Protein AF-A0A7Y2WZK8-F1 (afdb_monomer)

pLDDT: mean 80.45, std 15.46, range [41.75, 96.06]

Sequence (131 aa):
MKQRLIAEIGQLGGLDKAVDRIVSSLRDWGIFVDTGERYTYSPPSPRIVTDNAALQLWLLQVVLTAHPAEEISFADLIRLPELFPFHFTVTIDNLRQSPTFEVQRQGVSWDMVRLTDEHQKPQSINQLSMM

Nearest PDB structures (foldseek):
  6o8m-assembly1_A  TM=5.137E-01  e=7.683E-01  Rhodobacter capsulat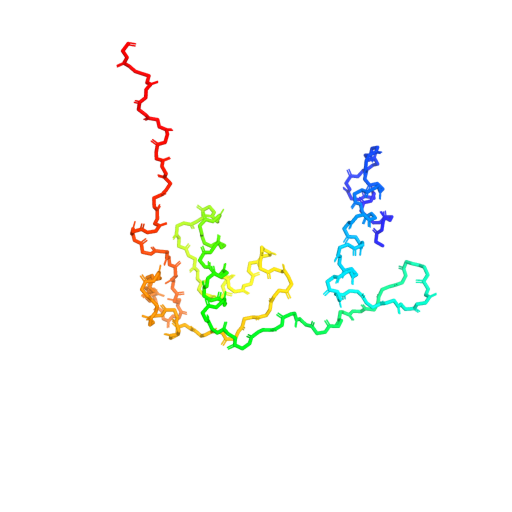us
  8c7o-assembly1_A  TM=5.379E-01  e=1.596E+00  Staphylococcus aureus subsp. aureus USA300
  1r1t-assembly1_B  TM=5.703E-01  e=2.715E+00  Synechococcus elongatus PCC 7942 = FACHB-805
  2obp-assembly2_B  TM=6.104E-01  e=4.323E+00  Cupriavidus pinatubonensis JMP134
  4v5o-assembly2_B8  TM=3.948E-01  e=4.620E+00  Tetrahymena thermophila

Structure (mmCIF, N/CA/C/O backbone):
data_AF-A0A7Y2WZK8-F1
#
_entry.id   AF-A0A7Y2WZK8-F1
#
loop_
_atom_site.group_PDB
_atom_site.id
_atom_site.type_symbol
_atom_site.label_atom_id
_atom_site.label_alt_id
_atom_site.label_comp_id
_atom_site.label_asym_id
_atom_site.label_entity_id
_atom_site.label_seq_id
_atom_site.pdbx_PDB_ins_code
_atom_site.Cartn_x
_atom_site.Cartn_y
_atom_site.Cartn_z
_atom_site.occupancy
_atom_site.B_iso_or_equiv
_atom_site.auth_seq_id
_atom_site.auth_comp_id
_atom_site.auth_asym_id
_atom_site.auth_atom_id
_atom_site.pdbx_PDB_model_num
ATOM 1 N N . MET A 1 1 ? 8.193 3.769 -24.903 1.00 65.75 1 MET A N 1
ATOM 2 C CA . MET A 1 1 ? 8.555 4.094 -23.501 1.00 65.75 1 MET A CA 1
ATOM 3 C C . MET A 1 1 ? 9.810 4.963 -23.427 1.00 65.75 1 MET A C 1
ATOM 5 O O . MET A 1 1 ? 9.686 6.149 -23.167 1.00 65.75 1 MET A O 1
ATOM 9 N N . LYS A 1 2 ? 10.996 4.426 -23.752 1.00 70.19 2 LYS A N 1
ATOM 10 C CA . LYS A 1 2 ? 12.293 5.126 -23.644 1.00 70.19 2 LYS A CA 1
ATOM 11 C C . LYS A 1 2 ? 12.350 6.490 -24.354 1.00 70.19 2 LYS A C 1
ATOM 13 O O . LYS A 1 2 ? 12.720 7.480 -23.743 1.00 70.19 2 LYS A O 1
ATOM 18 N N . GLN A 1 3 ? 11.898 6.561 -25.608 1.00 73.50 3 GLN A N 1
ATOM 19 C CA . GLN A 1 3 ? 11.859 7.820 -26.370 1.00 73.50 3 GLN A CA 1
ATOM 20 C C . GLN A 1 3 ? 10.908 8.873 -25.773 1.00 73.50 3 GLN A C 1
ATOM 22 O O . GLN A 1 3 ? 11.206 10.058 -25.857 1.00 73.50 3 GLN A O 1
ATOM 27 N N . ARG A 1 4 ? 9.799 8.461 -25.137 1.00 74.75 4 ARG A N 1
ATOM 28 C CA . ARG A 1 4 ? 8.888 9.393 -24.446 1.00 74.75 4 ARG A CA 1
ATOM 29 C C . ARG A 1 4 ? 9.515 9.944 -23.164 1.00 74.75 4 ARG A C 1
ATOM 31 O O . ARG A 1 4 ? 9.469 11.144 -22.955 1.00 74.75 4 ARG A O 1
ATOM 38 N N . LEU A 1 5 ? 10.173 9.094 -22.373 1.00 73.69 5 LEU A N 1
ATOM 39 C CA . LEU A 1 5 ? 10.892 9.517 -21.162 1.00 73.69 5 LEU A CA 1
ATOM 40 C C . LEU A 1 5 ? 12.025 10.505 -21.469 1.00 73.69 5 LEU A C 1
ATOM 42 O O . LEU A 1 5 ? 12.182 11.493 -20.762 1.00 73.69 5 LEU A O 1
ATOM 46 N N . ILE A 1 6 ? 12.781 10.272 -22.548 1.00 76.69 6 ILE A N 1
ATOM 47 C CA . ILE A 1 6 ? 13.812 11.214 -23.015 1.00 76.69 6 ILE A CA 1
ATOM 48 C C . ILE A 1 6 ? 13.181 12.542 -23.455 1.00 76.69 6 ILE A C 1
ATOM 50 O O . ILE A 1 6 ? 13.745 13.598 -23.182 1.00 76.69 6 ILE A O 1
ATOM 54 N N . ALA A 1 7 ? 12.021 12.503 -24.118 1.00 77.44 7 ALA A N 1
ATOM 55 C CA . ALA A 1 7 ? 11.321 13.710 -24.551 1.00 77.44 7 ALA A CA 1
ATOM 56 C C . ALA A 1 7 ? 10.756 14.535 -23.377 1.00 77.44 7 ALA A C 1
ATOM 58 O O . ALA A 1 7 ? 10.743 15.757 -23.465 1.00 77.44 7 ALA A O 1
ATOM 59 N N . GLU A 1 8 ? 10.319 13.891 -22.290 1.00 79.94 8 GLU A N 1
ATOM 60 C CA . GLU A 1 8 ? 9.752 14.573 -21.115 1.00 79.94 8 GLU A CA 1
ATOM 61 C C . GLU A 1 8 ? 10.811 15.077 -20.123 1.00 79.94 8 GLU A C 1
ATOM 63 O O . GLU A 1 8 ? 10.677 16.174 -19.589 1.00 79.94 8 GLU A O 1
ATOM 68 N N . ILE A 1 9 ? 11.861 14.291 -19.865 1.00 76.38 9 ILE A N 1
ATOM 69 C CA . ILE A 1 9 ? 12.832 14.550 -18.782 1.00 76.38 9 ILE A CA 1
ATOM 70 C C . ILE A 1 9 ? 14.161 15.103 -19.336 1.00 76.38 9 ILE A C 1
ATOM 72 O O . ILE A 1 9 ? 15.005 15.610 -18.596 1.00 76.38 9 ILE A O 1
ATOM 76 N N . GLY A 1 10 ? 14.354 15.042 -20.655 1.00 75.62 10 GLY A N 1
ATOM 77 C CA . GLY A 1 10 ? 15.603 15.396 -21.316 1.00 75.62 10 GLY A CA 1
ATOM 78 C C . GLY A 1 10 ? 16.629 14.261 -21.298 1.00 75.62 10 GLY A C 1
ATOM 79 O O . GLY A 1 10 ? 16.502 13.245 -20.608 1.00 75.62 10 GLY A O 1
ATOM 80 N N . GLN A 1 11 ? 17.678 14.419 -22.102 1.00 74.75 11 GLN A N 1
ATOM 81 C CA . GLN A 1 11 ? 18.693 13.387 -22.292 1.00 74.75 11 GLN A CA 1
ATOM 82 C C . GLN A 1 11 ? 19.758 13.463 -21.189 1.00 74.75 11 GLN A C 1
ATOM 84 O O . GLN A 1 11 ? 20.810 14.079 -21.342 1.00 74.75 11 GLN A O 1
ATOM 89 N N . LEU A 1 12 ? 19.470 12.840 -20.046 1.00 76.50 12 LEU A N 1
ATOM 90 C CA . LEU A 1 12 ? 20.422 12.697 -18.943 1.00 76.50 12 LEU A CA 1
ATOM 91 C C . LEU A 1 12 ? 21.349 11.502 -19.212 1.00 76.50 12 LEU A C 1
ATOM 93 O O . LEU A 1 12 ? 20.876 10.416 -19.548 1.00 76.50 12 LEU A O 1
ATOM 97 N N . GLY A 1 13 ? 22.663 11.660 -19.011 1.00 77.44 13 GLY A N 1
ATOM 98 C CA . GLY A 1 13 ? 23.675 10.641 -19.354 1.00 77.44 13 GLY A CA 1
ATOM 99 C C . GLY A 1 13 ? 23.509 9.267 -18.677 1.00 77.44 13 GLY A C 1
ATOM 100 O O . GLY A 1 13 ? 24.136 8.297 -19.096 1.00 77.44 13 GLY A O 1
ATOM 101 N N . GLY A 1 14 ? 22.652 9.161 -17.654 1.00 82.56 14 GLY A N 1
ATOM 102 C CA . GLY A 1 14 ? 22.300 7.907 -16.976 1.00 82.56 14 GLY A CA 1
ATOM 103 C C . GLY A 1 14 ? 20.886 7.379 -17.254 1.00 82.56 14 GLY A C 1
ATOM 104 O O . GLY A 1 14 ? 20.566 6.281 -16.794 1.00 82.56 14 GLY A O 1
ATOM 105 N N . LEU A 1 15 ? 20.047 8.121 -17.988 1.00 82.00 15 LEU A N 1
ATOM 106 C CA . LEU A 1 15 ? 18.625 7.800 -18.163 1.00 82.00 15 LEU A CA 1
ATOM 107 C C . LEU A 1 15 ? 18.433 6.440 -18.832 1.00 82.00 15 LEU A C 1
ATOM 109 O O . LEU A 1 15 ? 17.625 5.639 -18.377 1.00 82.00 15 LEU A O 1
ATOM 113 N N . ASP A 1 16 ? 19.237 6.139 -19.848 1.00 80.31 16 ASP A N 1
ATOM 114 C CA . ASP A 1 16 ? 19.147 4.878 -20.582 1.00 80.31 16 ASP A CA 1
ATOM 115 C C . ASP A 1 16 ? 19.309 3.659 -19.669 1.00 80.31 16 ASP A C 1
ATOM 117 O O . ASP A 1 16 ? 18.481 2.751 -19.695 1.00 80.31 16 ASP A O 1
ATOM 121 N N . LYS A 1 17 ? 20.332 3.671 -18.806 1.00 84.81 17 LYS A N 1
ATOM 122 C CA . LYS A 1 17 ? 20.583 2.576 -17.861 1.00 84.81 17 LYS A CA 1
ATOM 123 C C . LYS A 1 17 ? 19.517 2.503 -16.770 1.00 84.81 17 LYS A C 1
ATOM 125 O O . LYS A 1 17 ? 19.187 1.408 -16.323 1.00 84.81 17 LYS A O 1
ATOM 130 N N . ALA A 1 18 ? 19.002 3.647 -16.320 1.00 85.56 18 ALA A N 1
ATOM 131 C CA . ALA A 1 18 ? 17.935 3.690 -15.325 1.00 85.56 18 ALA A CA 1
ATOM 132 C C . ALA A 1 18 ? 16.636 3.088 -15.880 1.00 85.56 18 ALA A C 1
ATOM 134 O O . ALA A 1 18 ? 16.025 2.246 -15.226 1.00 85.56 18 ALA A O 1
ATOM 135 N N . VAL A 1 19 ? 16.265 3.448 -17.112 1.00 84.19 19 VAL A N 1
ATOM 136 C CA . VAL A 1 19 ? 15.091 2.894 -17.799 1.00 84.19 19 VAL A CA 1
ATOM 137 C C . VAL A 1 19 ? 15.233 1.389 -17.992 1.00 84.19 19 VAL A C 1
ATOM 139 O O . VAL A 1 19 ? 14.299 0.655 -17.679 1.00 84.19 19 VAL A O 1
ATOM 142 N N . ASP A 1 20 ? 16.398 0.915 -18.439 1.00 84.12 20 ASP A N 1
ATOM 143 C CA . ASP A 1 20 ? 16.632 -0.520 -18.631 1.00 84.12 20 ASP A CA 1
ATOM 144 C C . ASP A 1 20 ? 16.525 -1.297 -17.305 1.00 84.12 20 ASP A C 1
ATOM 146 O O . ASP A 1 20 ? 15.921 -2.369 -17.267 1.00 84.12 20 ASP A O 1
ATOM 150 N N . ARG A 1 21 ? 17.034 -0.738 -16.194 1.00 86.12 21 ARG A N 1
ATOM 151 C CA . ARG A 1 21 ? 16.886 -1.334 -14.853 1.00 86.12 21 ARG A CA 1
ATOM 152 C C . ARG A 1 21 ? 15.429 -1.404 -14.409 1.00 86.12 21 ARG A C 1
ATOM 154 O O . ARG A 1 21 ? 15.001 -2.461 -13.965 1.00 86.12 21 ARG A O 1
ATOM 161 N N . ILE A 1 22 ? 14.669 -0.318 -14.569 1.00 84.75 22 ILE A N 1
ATOM 162 C CA . ILE A 1 22 ? 13.242 -0.279 -14.211 1.00 84.75 22 ILE A CA 1
ATOM 163 C C . ILE A 1 22 ? 12.467 -1.325 -15.014 1.00 84.75 22 ILE A C 1
ATOM 165 O O . ILE A 1 22 ? 11.719 -2.110 -14.442 1.00 84.75 22 ILE A O 1
ATOM 169 N N . VAL A 1 23 ? 12.676 -1.384 -16.332 1.00 82.56 23 VAL A N 1
ATOM 170 C CA . VAL A 1 23 ? 12.021 -2.375 -17.199 1.00 82.56 23 VAL A CA 1
ATOM 171 C C . VAL A 1 23 ? 12.378 -3.801 -16.779 1.00 82.56 23 VAL A C 1
ATOM 173 O O . VAL A 1 23 ? 11.493 -4.654 -16.752 1.00 82.56 23 VAL A O 1
ATOM 176 N N . SER A 1 24 ? 13.644 -4.058 -16.432 1.00 83.88 24 SER A N 1
ATOM 177 C CA . SER A 1 24 ? 14.067 -5.368 -15.930 1.00 83.88 24 SER A CA 1
ATOM 178 C C . SER A 1 24 ? 13.348 -5.723 -14.634 1.00 83.88 24 SER A C 1
ATOM 180 O O . SER A 1 24 ? 12.747 -6.785 -14.568 1.00 83.88 24 SER A O 1
ATOM 182 N N . SER A 1 25 ? 13.315 -4.826 -13.644 1.00 84.62 25 SER A N 1
ATOM 183 C CA . SER A 1 25 ? 12.624 -5.082 -12.374 1.00 84.62 25 SER A CA 1
ATOM 184 C C . SER A 1 25 ? 11.125 -5.320 -12.562 1.00 84.62 25 SER A C 1
ATOM 186 O O . SER A 1 25 ? 10.565 -6.225 -11.953 1.00 84.62 25 SER A O 1
ATOM 188 N N . LEU A 1 26 ? 10.471 -4.564 -13.450 1.00 82.12 26 LEU A N 1
ATOM 189 C CA . LEU A 1 26 ? 9.056 -4.770 -13.772 1.00 82.12 26 LEU A CA 1
ATOM 190 C C . LEU A 1 26 ? 8.808 -6.120 -14.468 1.00 82.12 26 LEU A C 1
ATOM 192 O O . LEU A 1 26 ? 7.768 -6.740 -14.246 1.00 82.12 26 LEU A O 1
ATOM 196 N N . ARG A 1 27 ? 9.755 -6.601 -15.282 1.00 79.50 27 ARG A N 1
ATOM 197 C CA . ARG A 1 27 ? 9.704 -7.952 -15.860 1.00 79.50 27 ARG A CA 1
ATOM 198 C C . ARG A 1 27 ? 9.926 -9.023 -14.796 1.00 79.50 27 ARG A C 1
ATOM 200 O O . ARG A 1 27 ? 9.176 -9.991 -14.771 1.00 79.50 27 ARG A O 1
ATOM 207 N N . ASP A 1 28 ? 10.912 -8.840 -13.923 1.00 82.12 28 ASP A N 1
ATOM 208 C CA . ASP A 1 28 ? 11.225 -9.780 -12.842 1.00 82.12 28 ASP A CA 1
ATOM 209 C C . ASP A 1 28 ? 10.032 -9.936 -11.887 1.00 82.12 28 ASP A C 1
ATOM 211 O O . ASP A 1 28 ? 9.750 -11.029 -11.406 1.00 82.12 28 ASP A O 1
ATOM 215 N N . TRP A 1 29 ? 9.277 -8.857 -11.666 1.00 80.25 29 TRP A N 1
ATOM 216 C CA . TRP A 1 29 ? 8.029 -8.865 -10.897 1.00 80.25 29 TRP A CA 1
ATOM 217 C C . TRP A 1 29 ? 6.819 -9.410 -11.675 1.00 80.25 29 TRP A C 1
ATOM 219 O O . TRP A 1 29 ? 5.717 -9.456 -11.135 1.00 80.25 29 TRP A O 1
ATOM 229 N N . GLY A 1 30 ? 6.990 -9.813 -12.938 1.00 77.69 30 GLY A N 1
ATOM 230 C CA . GLY A 1 30 ? 5.925 -10.363 -13.782 1.00 77.69 30 GLY A CA 1
ATOM 231 C C . GLY A 1 30 ? 4.893 -9.340 -14.271 1.00 77.69 30 GLY A C 1
ATOM 232 O O . GLY A 1 30 ? 3.869 -9.726 -14.833 1.00 77.69 30 GLY A O 1
ATOM 23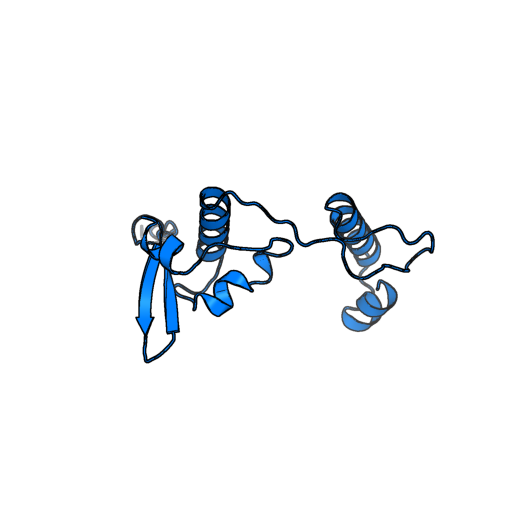3 N N . ILE A 1 31 ? 5.147 -8.039 -14.087 1.00 79.44 31 ILE A N 1
ATOM 234 C CA . ILE A 1 31 ? 4.237 -6.953 -14.489 1.00 79.44 31 ILE A CA 1
ATOM 235 C C . ILE A 1 31 ? 4.224 -6.809 -16.011 1.00 79.44 31 ILE A C 1
ATOM 237 O O . ILE A 1 31 ? 3.175 -6.573 -16.611 1.00 79.44 31 ILE A O 1
ATOM 241 N N . PHE A 1 32 ? 5.385 -6.972 -16.646 1.00 75.25 32 PHE A N 1
ATOM 242 C CA . PHE A 1 32 ? 5.504 -7.013 -18.099 1.00 75.25 32 PHE A CA 1
ATOM 243 C C . PHE A 1 32 ? 5.687 -8.442 -18.592 1.00 75.25 32 PHE A C 1
ATOM 245 O O . PHE A 1 32 ? 6.625 -9.131 -18.195 1.00 75.25 32 PHE A O 1
ATOM 252 N N . VAL A 1 33 ? 4.816 -8.854 -19.514 1.00 68.31 33 VAL A N 1
ATOM 253 C CA . VAL A 1 33 ? 4.966 -10.101 -20.270 1.00 68.31 33 VAL A CA 1
ATOM 254 C C . VAL A 1 33 ? 5.752 -9.799 -21.541 1.00 68.31 33 VAL A C 1
ATOM 256 O O . VAL A 1 33 ? 5.501 -8.788 -22.202 1.00 68.31 33 VAL A O 1
ATOM 259 N N . ASP A 1 34 ? 6.717 -10.657 -21.871 1.00 63.22 34 ASP A N 1
ATOM 260 C CA . ASP A 1 34 ? 7.450 -10.550 -23.128 1.00 63.22 34 ASP A CA 1
ATOM 261 C C . ASP A 1 34 ? 6.495 -10.823 -24.296 1.00 63.22 34 ASP A C 1
ATOM 263 O O . ASP A 1 34 ? 5.909 -11.900 -24.399 1.00 63.22 34 ASP A O 1
ATOM 267 N N . THR A 1 35 ? 6.306 -9.830 -25.160 1.00 62.34 35 THR A N 1
ATOM 268 C CA . THR A 1 35 ? 5.482 -9.960 -26.365 1.00 62.34 35 THR A CA 1
ATOM 269 C C . THR A 1 35 ? 6.286 -10.436 -27.578 1.00 62.34 35 THR A C 1
ATOM 271 O O . THR A 1 35 ? 5.752 -10.450 -28.681 1.00 62.34 35 THR A O 1
ATOM 274 N N . GLY A 1 36 ? 7.568 -10.794 -27.421 1.00 58.47 36 GLY A N 1
ATOM 275 C CA . GLY A 1 36 ? 8.443 -11.248 -28.513 1.00 58.47 36 GLY A CA 1
ATOM 276 C C . GLY A 1 36 ? 8.952 -10.123 -29.426 1.00 58.47 36 GLY A C 1
ATOM 277 O O . GLY A 1 36 ? 9.915 -10.310 -30.167 1.00 58.47 36 GLY A O 1
ATOM 278 N N . GLU A 1 37 ? 8.359 -8.931 -29.338 1.00 59.25 37 GLU A N 1
ATOM 279 C CA . GLU A 1 37 ? 8.795 -7.716 -30.023 1.00 59.25 37 GLU A CA 1
ATOM 280 C C . GLU A 1 37 ? 9.544 -6.766 -29.085 1.00 59.25 37 GLU A C 1
ATOM 282 O O . GLU A 1 37 ? 9.090 -6.413 -27.993 1.00 59.25 37 GLU A O 1
ATOM 287 N N . ARG A 1 38 ? 10.702 -6.286 -29.544 1.00 56.50 38 ARG A N 1
ATOM 288 C CA . ARG A 1 38 ? 11.540 -5.351 -28.790 1.00 56.50 38 ARG A CA 1
ATOM 289 C C . ARG A 1 38 ? 10.799 -4.017 -28.625 1.00 56.50 38 ARG A C 1
ATOM 291 O O . ARG A 1 38 ? 10.473 -3.371 -29.612 1.00 56.50 38 ARG A O 1
ATOM 298 N N . TYR A 1 39 ? 10.614 -3.586 -27.376 1.00 57.38 39 TYR A N 1
ATOM 299 C CA . TYR A 1 39 ? 9.920 -2.348 -26.974 1.00 57.38 39 TYR A CA 1
ATOM 300 C C . TYR A 1 39 ? 8.390 -2.343 -27.102 1.00 57.38 39 TYR A C 1
ATOM 302 O O . TYR A 1 39 ? 7.779 -1.306 -26.819 1.00 57.38 39 TYR A O 1
ATOM 310 N N . THR A 1 40 ? 7.785 -3.480 -27.439 1.00 58.59 40 THR A N 1
ATOM 311 C CA . THR A 1 40 ? 6.345 -3.710 -27.294 1.00 58.59 40 THR A CA 1
ATOM 312 C C . THR A 1 40 ? 6.114 -4.342 -25.921 1.00 58.59 40 THR A C 1
ATOM 314 O O . THR A 1 40 ? 6.860 -5.226 -25.508 1.00 58.59 40 THR A O 1
ATOM 317 N N . TYR A 1 41 ? 5.132 -3.842 -25.172 1.00 62.16 41 TYR A N 1
ATOM 318 C CA . TYR A 1 41 ? 4.739 -4.392 -23.874 1.00 62.16 41 TYR A CA 1
ATOM 319 C C . TYR A 1 41 ? 3.214 -4.486 -23.858 1.00 62.16 41 TYR A C 1
ATOM 321 O O . TYR A 1 41 ? 2.539 -3.494 -24.140 1.00 62.16 41 TYR A O 1
ATOM 329 N N . SER A 1 42 ? 2.671 -5.666 -23.558 1.00 58.62 42 SER A N 1
ATOM 330 C CA . SER A 1 42 ? 1.226 -5.853 -23.379 1.00 58.62 42 SER A CA 1
ATOM 331 C C . SER A 1 42 ? 0.796 -5.316 -22.004 1.00 58.62 42 SER A C 1
ATOM 333 O O . SER A 1 42 ? 1.585 -5.431 -21.058 1.00 58.62 42 SER A O 1
ATOM 335 N N . PRO A 1 43 ? -0.409 -4.722 -21.855 1.00 54.41 43 PRO A N 1
ATOM 336 C CA . PRO A 1 43 ? -0.936 -4.322 -20.549 1.00 54.41 43 PRO A CA 1
ATOM 337 C C . PRO A 1 43 ? -0.910 -5.493 -19.550 1.00 54.41 43 PRO A C 1
ATOM 339 O O . PRO A 1 43 ? -0.990 -6.655 -19.957 1.00 54.41 43 PRO A O 1
ATOM 342 N N . PRO A 1 44 ? -0.742 -5.191 -18.253 1.00 60.91 44 PRO A N 1
ATOM 343 C CA . PRO A 1 44 ? -0.079 -6.092 -17.324 1.00 60.91 44 PRO A CA 1
ATOM 344 C C . PRO A 1 44 ? -0.860 -7.378 -17.036 1.00 60.91 44 PRO A C 1
ATOM 346 O O . PRO A 1 44 ? -2.086 -7.377 -16.900 1.00 60.91 44 PRO A O 1
ATOM 349 N N . SER A 1 45 ? -0.079 -8.453 -16.875 1.00 59.97 45 SER A N 1
ATOM 350 C CA . SER A 1 45 ? -0.413 -9.681 -16.134 1.00 59.97 45 SER A CA 1
ATOM 351 C C . SER A 1 45 ? -0.916 -9.332 -14.715 1.00 59.97 45 SER A C 1
ATOM 353 O O . SER A 1 45 ? -0.725 -8.193 -14.280 1.00 59.97 45 SER A O 1
ATOM 355 N N . PRO A 1 46 ? -1.595 -10.239 -13.980 1.00 63.53 46 PRO A N 1
ATOM 356 C CA . PRO A 1 46 ? -2.439 -9.856 -12.851 1.00 63.53 46 PRO A CA 1
ATOM 357 C C . PRO A 1 46 ? -1.665 -9.081 -11.779 1.00 63.53 46 PRO A C 1
ATOM 359 O O . PRO A 1 46 ? -0.502 -9.372 -11.499 1.00 63.53 46 PRO A O 1
ATOM 362 N N . ARG A 1 47 ? -2.336 -8.088 -11.172 1.00 73.19 47 ARG A N 1
ATOM 363 C CA . ARG A 1 47 ? -1.815 -7.355 -10.007 1.00 73.19 47 ARG A CA 1
ATOM 364 C C . ARG A 1 47 ? -1.326 -8.358 -8.964 1.00 73.19 47 ARG A C 1
ATOM 366 O O . ARG A 1 47 ? -1.966 -9.392 -8.786 1.00 73.19 47 ARG A O 1
ATOM 373 N N . ILE A 1 48 ? -0.234 -8.056 -8.263 1.00 83.62 48 ILE A N 1
ATOM 374 C CA . ILE A 1 48 ? 0.270 -8.960 -7.224 1.00 83.62 48 ILE A CA 1
ATOM 375 C C . ILE A 1 48 ? -0.757 -8.978 -6.087 1.00 83.62 48 ILE A C 1
ATOM 377 O O . ILE A 1 48 ? -0.935 -7.975 -5.396 1.00 83.62 48 ILE A O 1
ATOM 381 N N . VAL A 1 49 ? -1.459 -10.102 -5.933 1.00 84.56 49 VAL A N 1
ATOM 382 C CA . VAL A 1 49 ? -2.473 -10.308 -4.892 1.00 84.56 49 VAL A CA 1
ATOM 383 C C . VAL A 1 49 ? -1.911 -11.230 -3.819 1.00 84.56 49 VAL A C 1
ATOM 385 O O . VAL A 1 49 ? -1.162 -12.163 -4.105 1.00 84.56 49 VAL A O 1
ATOM 388 N N . THR A 1 50 ? -2.299 -10.984 -2.576 1.00 86.69 50 THR A N 1
ATOM 389 C CA . THR A 1 50 ? -2.111 -11.917 -1.467 1.00 86.69 50 THR A CA 1
ATOM 390 C C . THR A 1 50 ? -3.396 -11.979 -0.657 1.00 86.69 50 THR A C 1
ATOM 392 O O . THR A 1 50 ? -4.002 -10.944 -0.405 1.00 86.69 50 THR A O 1
ATOM 395 N N . ASP A 1 51 ? -3.800 -13.163 -0.204 1.00 89.31 51 ASP A N 1
ATOM 396 C CA . ASP A 1 51 ? -4.958 -13.313 0.691 1.00 89.31 51 ASP A CA 1
ATOM 397 C C . ASP A 1 51 ? -4.582 -13.095 2.168 1.00 89.31 51 ASP A C 1
ATOM 399 O O . ASP A 1 51 ? -5.429 -13.129 3.060 1.00 89.31 51 ASP A O 1
ATOM 403 N N . ASN A 1 52 ? -3.298 -12.854 2.456 1.00 95.00 52 ASN A N 1
ATOM 404 C CA . ASN A 1 52 ? -2.827 -12.604 3.810 1.00 95.00 52 ASN A CA 1
ATOM 405 C C . ASN A 1 52 ? -3.136 -11.160 4.238 1.00 95.00 52 ASN A C 1
ATOM 407 O O . ASN A 1 52 ? -2.373 -10.231 3.958 1.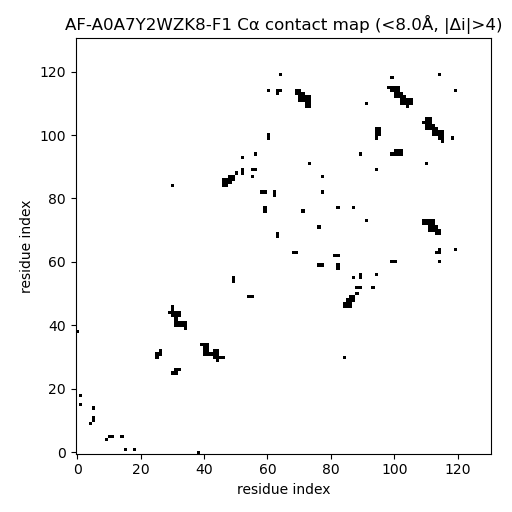00 95.00 52 ASN A O 1
ATOM 411 N N . ALA A 1 53 ? -4.237 -10.990 4.971 1.00 94.31 53 ALA A N 1
ATOM 412 C CA . ALA A 1 53 ? -4.665 -9.696 5.499 1.00 94.31 53 ALA A CA 1
ATOM 413 C C . ALA A 1 53 ? -3.614 -9.034 6.408 1.00 94.31 53 ALA A C 1
ATOM 415 O O . ALA A 1 53 ? -3.447 -7.820 6.350 1.00 94.31 53 ALA A O 1
ATOM 416 N N . ALA A 1 54 ? -2.865 -9.803 7.207 1.00 94.56 54 ALA A N 1
ATOM 417 C CA . ALA A 1 54 ? -1.833 -9.245 8.081 1.00 94.56 54 ALA A CA 1
ATOM 418 C C . ALA A 1 54 ? -0.678 -8.628 7.276 1.00 94.56 54 ALA A C 1
ATOM 420 O O . ALA A 1 54 ? -0.200 -7.549 7.616 1.00 94.56 54 ALA A O 1
ATOM 421 N N . LEU A 1 55 ? -0.274 -9.267 6.172 1.00 94.94 55 LEU A N 1
ATOM 422 C CA . LEU A 1 55 ? 0.748 -8.727 5.272 1.00 94.94 55 LEU A CA 1
ATOM 423 C C . LEU A 1 55 ? 0.264 -7.457 4.561 1.00 94.94 55 LEU A C 1
ATOM 425 O O . LEU A 1 55 ? 1.018 -6.496 4.433 1.00 94.94 55 LEU A O 1
ATOM 429 N N . GLN A 1 56 ? -0.996 -7.441 4.125 1.00 95.56 56 GLN A N 1
ATOM 430 C CA . GLN A 1 56 ? -1.598 -6.251 3.529 1.00 95.56 56 GLN A CA 1
ATOM 431 C C . GLN A 1 56 ? -1.645 -5.085 4.524 1.00 95.56 56 GLN A C 1
ATOM 433 O O . GLN A 1 56 ? -1.199 -3.988 4.202 1.00 95.56 56 GLN A O 1
ATOM 438 N N . LEU A 1 57 ? -2.123 -5.322 5.749 1.00 96.00 57 LEU A N 1
ATOM 439 C CA . LEU A 1 57 ? -2.145 -4.312 6.809 1.00 96.00 57 LEU A CA 1
ATOM 440 C C . LEU A 1 57 ? -0.734 -3.812 7.138 1.00 96.00 57 LEU A C 1
ATOM 442 O O . LEU A 1 57 ? -0.530 -2.611 7.266 1.00 96.00 57 LEU A O 1
ATOM 446 N N . TRP A 1 58 ? 0.253 -4.704 7.201 1.00 95.50 58 TRP A N 1
ATOM 447 C CA . TRP A 1 58 ? 1.646 -4.313 7.404 1.00 95.50 58 TRP A CA 1
ATOM 448 C C . TRP A 1 58 ? 2.175 -3.411 6.275 1.00 95.50 58 TRP A C 1
ATOM 450 O O . TRP A 1 58 ? 2.804 -2.393 6.552 1.00 95.50 58 TRP A O 1
ATOM 460 N N . LEU A 1 59 ? 1.872 -3.712 5.007 1.00 94.88 59 LEU A N 1
ATOM 461 C CA . LEU A 1 59 ? 2.250 -2.841 3.885 1.00 94.88 59 LEU A CA 1
ATOM 462 C C . LEU A 1 59 ? 1.591 -1.458 3.979 1.00 94.88 59 LEU A C 1
ATOM 464 O O . LEU A 1 59 ? 2.259 -0.450 3.754 1.00 94.88 59 LEU A O 1
ATOM 468 N N . LEU A 1 60 ? 0.306 -1.396 4.347 1.00 95.19 60 LEU A N 1
ATOM 469 C CA . LEU A 1 60 ? -0.386 -0.120 4.559 1.00 95.19 60 LEU A CA 1
ATOM 470 C C . LEU A 1 60 ? 0.240 0.681 5.707 1.00 95.19 60 LEU A C 1
ATOM 472 O O . LEU A 1 60 ? 0.374 1.897 5.593 1.00 95.19 60 LEU A O 1
ATOM 476 N N . GLN A 1 61 ? 0.669 0.012 6.781 1.00 94.56 61 GLN A N 1
ATOM 477 C CA . GLN A 1 61 ? 1.393 0.655 7.876 1.00 94.56 61 GLN A CA 1
ATOM 478 C C . GLN A 1 61 ? 2.700 1.273 7.375 1.00 94.56 61 GLN A C 1
ATOM 480 O O . GLN A 1 61 ? 2.948 2.447 7.632 1.00 94.56 61 GLN A O 1
ATOM 485 N N . VAL A 1 62 ? 3.510 0.505 6.640 1.00 93.69 62 VAL A N 1
ATOM 486 C CA . VAL A 1 62 ? 4.796 0.975 6.100 1.00 93.69 62 VAL A CA 1
ATOM 487 C C . VAL A 1 62 ? 4.604 2.210 5.224 1.00 93.69 62 VAL A C 1
ATOM 489 O O . VAL A 1 62 ? 5.353 3.178 5.359 1.00 93.69 62 VAL A O 1
ATOM 492 N N . VAL A 1 63 ? 3.588 2.203 4.358 1.00 93.25 63 VAL A N 1
ATOM 493 C CA . VAL A 1 63 ? 3.301 3.355 3.501 1.00 93.25 63 VAL A CA 1
ATOM 494 C C . VAL A 1 63 ? 2.855 4.563 4.314 1.00 93.25 63 VAL A C 1
ATOM 496 O O . VAL A 1 63 ? 3.400 5.637 4.094 1.00 93.25 63 VAL A O 1
ATOM 499 N N . LEU A 1 64 ? 1.957 4.412 5.292 1.00 92.19 64 LEU A N 1
ATOM 500 C CA . LEU A 1 64 ? 1.571 5.531 6.163 1.00 92.19 64 LEU A CA 1
ATOM 501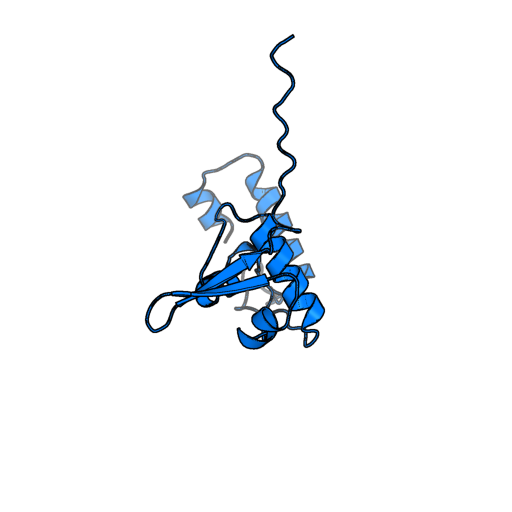 C C . LEU A 1 64 ? 2.747 6.092 6.965 1.00 92.19 64 LEU A C 1
ATOM 503 O O . LEU A 1 64 ? 2.830 7.299 7.141 1.00 92.19 64 LEU A O 1
ATOM 507 N N . THR A 1 65 ? 3.675 5.246 7.419 1.00 91.62 65 THR A N 1
ATOM 508 C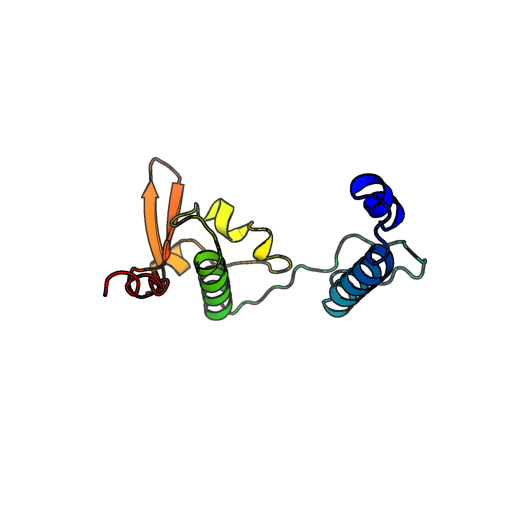 CA . THR A 1 65 ? 4.886 5.699 8.119 1.00 91.62 65 THR A CA 1
ATOM 509 C C . THR A 1 65 ? 5.800 6.533 7.215 1.00 91.62 65 THR A C 1
ATOM 511 O O . THR A 1 65 ? 6.457 7.453 7.694 1.00 91.62 65 THR A O 1
ATOM 514 N N . ALA A 1 66 ? 5.875 6.211 5.921 1.00 89.88 66 ALA A N 1
ATOM 515 C CA . ALA A 1 66 ? 6.700 6.940 4.956 1.00 89.88 66 ALA A CA 1
ATOM 516 C C . ALA A 1 66 ? 5.985 8.154 4.334 1.00 89.88 66 ALA A C 1
ATOM 518 O O . ALA A 1 66 ? 6.638 9.024 3.754 1.00 89.88 66 ALA A O 1
ATOM 519 N N . HIS A 1 67 ? 4.656 8.202 4.420 1.00 88.25 67 HIS A N 1
ATOM 520 C CA . HIS A 1 67 ? 3.840 9.235 3.804 1.00 88.25 67 HIS A CA 1
ATOM 521 C C . HIS A 1 67 ? 3.886 10.535 4.633 1.00 88.25 67 HIS A C 1
ATOM 523 O O . HIS A 1 67 ? 3.828 10.490 5.859 1.00 88.25 67 HIS A O 1
ATOM 529 N N . PRO A 1 68 ? 3.972 11.720 3.998 1.00 86.06 68 PRO A N 1
ATOM 530 C CA . PRO A 1 68 ? 4.108 12.989 4.721 1.00 86.06 68 PRO A CA 1
ATOM 531 C C . PRO A 1 68 ? 2.833 13.440 5.452 1.00 86.06 68 PRO A C 1
ATOM 533 O O . PRO A 1 68 ? 2.907 14.308 6.317 1.00 86.06 68 PRO A O 1
ATOM 536 N N . ALA A 1 69 ? 1.665 12.911 5.080 1.00 85.75 69 ALA A N 1
ATOM 537 C CA . ALA A 1 69 ? 0.404 13.225 5.751 1.00 85.75 69 ALA A CA 1
ATOM 538 C C . ALA A 1 69 ? 0.188 12.327 6.976 1.00 85.75 69 ALA A C 1
ATOM 540 O O . ALA A 1 69 ? 0.296 11.109 6.865 1.00 85.75 69 ALA A O 1
ATOM 541 N N . GLU A 1 70 ? -0.195 12.933 8.102 1.00 84.88 70 GLU A N 1
ATOM 542 C CA . GLU A 1 70 ? -0.517 12.227 9.353 1.00 84.88 70 GLU A CA 1
ATOM 543 C C . GLU A 1 70 ? -1.787 11.368 9.242 1.00 84.88 70 GLU A C 1
ATOM 545 O O . GLU A 1 70 ? -1.925 10.360 9.931 1.00 84.88 70 GLU A O 1
ATOM 550 N N . GLU A 1 71 ? -2.715 11.762 8.370 1.00 91.25 71 GLU A N 1
ATOM 551 C CA . GLU A 1 71 ? -4.002 11.106 8.160 1.00 91.25 71 GLU A CA 1
ATOM 552 C C . GLU A 1 71 ? -4.373 11.156 6.668 1.00 91.25 71 GLU A C 1
ATOM 554 O O . GLU A 1 71 ? -4.127 12.151 5.981 1.00 91.25 71 GLU A O 1
ATOM 559 N N . ILE A 1 72 ? -4.971 10.082 6.152 1.00 94.31 72 ILE A N 1
ATOM 560 C CA . ILE A 1 72 ? -5.418 9.970 4.757 1.00 94.31 72 ILE A CA 1
ATOM 561 C C . ILE A 1 72 ? -6.717 9.167 4.682 1.00 94.31 72 ILE A C 1
ATOM 563 O O . ILE A 1 72 ? -6.975 8.297 5.513 1.00 94.31 72 ILE A O 1
ATOM 567 N N . SER A 1 73 ? -7.555 9.433 3.679 1.00 95.06 73 SER A N 1
ATOM 568 C CA . SER A 1 73 ? -8.751 8.620 3.469 1.00 95.06 73 SER A CA 1
ATOM 569 C C . SER A 1 73 ? -8.375 7.181 3.102 1.00 95.06 73 SER A C 1
ATOM 571 O O . SER A 1 73 ? -7.427 6.945 2.353 1.00 95.06 73 SER A O 1
ATOM 573 N N . PHE A 1 74 ? -9.145 6.197 3.570 1.00 94.88 74 PHE A N 1
ATOM 574 C CA . PHE A 1 74 ? -8.926 4.797 3.196 1.00 94.88 74 PHE A CA 1
ATOM 575 C C . PHE A 1 74 ? -8.965 4.582 1.673 1.00 94.88 74 PHE A C 1
ATOM 577 O O . PHE A 1 74 ? -8.189 3.795 1.132 1.00 94.88 74 PHE A O 1
ATOM 584 N N . ALA A 1 75 ? -9.849 5.305 0.976 1.00 92.62 75 ALA A N 1
ATOM 585 C CA . ALA A 1 75 ? -10.004 5.214 -0.472 1.00 92.62 75 ALA A CA 1
ATOM 586 C C . ALA A 1 75 ? -8.753 5.683 -1.233 1.00 92.62 75 ALA A C 1
ATOM 588 O O . ALA A 1 75 ? -8.437 5.113 -2.281 1.00 92.62 75 ALA A O 1
ATOM 589 N N . ASP A 1 76 ? -8.053 6.689 -0.708 1.00 93.06 76 ASP A N 1
ATOM 590 C CA . ASP A 1 76 ? -6.811 7.201 -1.288 1.00 93.06 76 ASP A CA 1
ATOM 591 C C . ASP A 1 76 ? -5.608 6.363 -0.849 1.00 93.06 76 ASP A C 1
ATOM 593 O O . ASP A 1 76 ? -4.765 6.035 -1.682 1.00 93.06 76 ASP A O 1
ATOM 597 N N . LEU A 1 77 ? -5.577 5.928 0.417 1.00 94.06 77 LEU A N 1
ATOM 598 C CA . LEU A 1 77 ? -4.523 5.086 0.985 1.00 94.06 77 LEU A CA 1
ATOM 599 C C . LEU A 1 77 ? -4.249 3.856 0.117 1.00 94.06 77 LEU A C 1
ATOM 601 O O . LEU A 1 77 ? -3.119 3.649 -0.306 1.00 94.06 77 LEU A O 1
ATOM 605 N N . ILE A 1 78 ? -5.277 3.073 -0.220 1.00 93.19 78 ILE A N 1
ATOM 606 C CA . ILE A 1 78 ? -5.123 1.845 -1.026 1.00 93.19 78 ILE A CA 1
ATOM 607 C C . ILE A 1 78 ? -4.776 2.106 -2.505 1.00 93.19 78 ILE A C 1
ATOM 609 O O . ILE A 1 78 ? -4.588 1.160 -3.274 1.00 93.19 78 ILE A O 1
ATOM 613 N N . ARG A 1 79 ? -4.749 3.375 -2.931 1.00 91.31 79 ARG A N 1
ATOM 614 C CA . ARG A 1 79 ? -4.437 3.816 -4.301 1.00 91.31 79 ARG A CA 1
ATOM 615 C C . ARG A 1 79 ? -3.114 4.570 -4.396 1.00 91.31 79 ARG A C 1
ATOM 617 O O . ARG A 1 79 ? -2.765 5.009 -5.492 1.00 91.31 79 ARG A O 1
ATOM 624 N N . LEU A 1 80 ? -2.396 4.708 -3.284 1.00 92.44 80 LEU A N 1
ATOM 625 C CA . LEU A 1 80 ? -1.107 5.376 -3.248 1.00 92.44 80 LEU A CA 1
ATOM 626 C C . LEU A 1 80 ? -0.118 4.727 -4.234 1.00 92.44 80 LEU A C 1
ATOM 628 O O . LEU A 1 80 ? -0.046 3.495 -4.311 1.00 92.44 80 LEU A O 1
ATOM 632 N N . PRO A 1 81 ? 0.637 5.522 -5.012 1.00 89.38 81 PRO A N 1
ATOM 633 C CA . PRO A 1 81 ? 1.588 4.994 -5.988 1.00 89.38 81 PRO A CA 1
ATOM 634 C C . PRO A 1 81 ? 2.695 4.147 -5.344 1.00 89.38 81 PRO A C 1
ATOM 636 O O . PRO A 1 81 ? 3.209 3.236 -5.986 1.00 89.38 81 PRO A O 1
ATOM 639 N N . GLU A 1 82 ? 3.016 4.387 -4.072 1.00 90.88 82 GLU A N 1
ATOM 640 C CA . GLU A 1 82 ? 3.955 3.610 -3.256 1.00 90.88 82 GLU A CA 1
ATOM 641 C C . GLU A 1 82 ? 3.523 2.147 -3.085 1.00 90.88 82 GLU A C 1
ATOM 643 O O . GLU A 1 82 ? 4.359 1.277 -2.849 1.00 90.88 82 GLU A O 1
ATOM 648 N N . LEU A 1 83 ? 2.225 1.862 -3.225 1.00 90.44 83 LEU A N 1
ATOM 649 C CA . LEU A 1 83 ? 1.664 0.515 -3.136 1.00 90.44 83 LEU A CA 1
ATOM 650 C C . LEU A 1 83 ? 1.700 -0.243 -4.461 1.00 90.44 83 LEU A C 1
ATOM 652 O O . LEU A 1 83 ? 1.325 -1.415 -4.511 1.00 90.44 83 LEU A O 1
ATOM 656 N N . PHE A 1 84 ? 2.135 0.388 -5.549 1.00 86.75 84 PHE A N 1
ATOM 657 C CA . PHE A 1 84 ? 2.347 -0.326 -6.797 1.00 86.75 84 PHE A CA 1
ATOM 658 C C . PHE A 1 84 ? 3.397 -1.438 -6.599 1.00 86.75 84 PHE A C 1
ATOM 660 O O . PHE A 1 84 ? 4.448 -1.176 -6.015 1.00 86.75 84 PHE A O 1
ATOM 667 N N . PRO A 1 85 ? 3.185 -2.668 -7.108 1.00 86.00 85 PRO A N 1
ATOM 668 C CA . PRO A 1 85 ? 2.109 -3.151 -7.991 1.00 86.00 85 PRO A CA 1
ATOM 669 C C . PRO A 1 85 ? 1.009 -3.956 -7.264 1.00 86.00 85 PRO A C 1
ATOM 671 O O . PRO A 1 85 ? 0.320 -4.775 -7.884 1.00 86.00 85 PRO A O 1
ATOM 674 N N . PHE A 1 86 ? 0.894 -3.813 -5.947 1.00 89.25 86 PHE A N 1
ATOM 675 C CA . PHE A 1 86 ? 0.101 -4.699 -5.104 1.00 89.25 86 PHE A CA 1
ATOM 676 C C . PHE A 1 86 ? -1.399 -4.385 -5.177 1.00 89.25 86 PHE A C 1
ATOM 678 O O . PHE A 1 86 ? -1.824 -3.238 -5.334 1.00 89.25 86 PHE A O 1
ATOM 685 N N . HIS A 1 87 ? -2.224 -5.426 -5.063 1.00 89.12 87 HIS A N 1
ATOM 686 C CA . HIS A 1 87 ? -3.670 -5.301 -4.923 1.00 89.12 87 HIS A CA 1
ATOM 687 C C . HIS A 1 87 ? -4.104 -5.656 -3.506 1.00 89.12 87 HIS A C 1
ATOM 689 O O . HIS A 1 87 ? -3.745 -6.708 -2.980 1.00 89.12 87 HIS A O 1
ATOM 695 N N . PHE A 1 88 ? -4.915 -4.776 -2.927 1.00 92.06 88 PHE A N 1
ATOM 696 C CA . PHE A 1 88 ? -5.419 -4.897 -1.570 1.00 92.06 88 PHE A CA 1
ATOM 697 C C . PHE A 1 88 ? -6.874 -5.349 -1.593 1.00 92.06 88 PHE A C 1
ATOM 699 O O . PHE A 1 88 ? -7.695 -4.792 -2.322 1.00 92.06 88 PHE A O 1
ATOM 706 N N . THR A 1 89 ? -7.174 -6.352 -0.776 1.00 93.62 89 THR A N 1
ATOM 707 C CA . THR A 1 89 ? -8.520 -6.881 -0.525 1.00 93.62 89 THR A CA 1
ATOM 708 C C . THR A 1 89 ? -8.998 -6.584 0.896 1.00 93.62 89 THR A C 1
ATOM 710 O O . THR A 1 89 ? -10.174 -6.789 1.194 1.00 93.62 89 THR A O 1
ATOM 713 N N . VAL A 1 90 ? -8.115 -6.076 1.767 1.00 94.75 90 VAL A N 1
ATOM 714 C CA . VAL A 1 90 ? -8.495 -5.581 3.093 1.00 94.75 90 VAL A CA 1
ATOM 715 C C . VAL A 1 90 ? -9.532 -4.470 2.982 1.00 94.75 90 VAL A C 1
ATOM 717 O O . VAL A 1 90 ? -9.489 -3.615 2.100 1.00 94.75 90 VAL A O 1
ATOM 720 N N . THR A 1 91 ? -10.473 -4.500 3.911 1.00 95.12 91 THR A N 1
ATOM 721 C CA . THR A 1 91 ? -11.560 -3.536 4.044 1.00 95.12 91 THR A CA 1
ATOM 722 C C . THR A 1 91 ? -11.283 -2.586 5.199 1.00 95.12 91 THR A C 1
ATOM 724 O O . THR A 1 91 ? -10.420 -2.841 6.042 1.00 95.12 91 THR A O 1
ATOM 727 N N . ILE A 1 92 ? -12.072 -1.518 5.294 1.00 94.94 92 ILE A N 1
ATOM 728 C CA . ILE A 1 92 ? -11.984 -0.594 6.424 1.00 94.94 92 ILE A CA 1
ATOM 729 C C . ILE A 1 92 ? -12.210 -1.291 7.775 1.00 94.94 92 ILE A C 1
ATOM 731 O O . ILE A 1 92 ? -11.579 -0.931 8.766 1.00 94.94 92 ILE A O 1
ATOM 735 N N . ASP A 1 93 ? -13.045 -2.333 7.816 1.00 95.12 93 ASP A N 1
ATOM 736 C CA . ASP A 1 93 ? -13.292 -3.108 9.032 1.00 95.12 93 ASP A CA 1
ATOM 737 C C . ASP A 1 93 ? -12.046 -3.878 9.484 1.00 95.12 93 ASP A C 1
ATOM 739 O O . ASP A 1 93 ? -11.793 -3.988 10.683 1.00 95.12 93 ASP A O 1
ATOM 743 N N . ASN A 1 94 ? -11.206 -4.337 8.548 1.00 96.06 94 ASN A N 1
ATOM 744 C CA . ASN A 1 94 ? -9.927 -4.960 8.893 1.00 96.06 94 ASN A CA 1
ATOM 745 C C . ASN A 1 94 ? -8.965 -3.961 9.546 1.00 96.06 94 ASN A C 1
ATOM 747 O O . ASN A 1 94 ? -8.243 -4.329 10.469 1.00 96.06 94 ASN A O 1
ATOM 751 N N . LEU A 1 95 ? -8.977 -2.700 9.102 1.00 95.69 95 LEU A N 1
ATOM 752 C CA . LEU A 1 95 ? -8.171 -1.644 9.714 1.00 95.69 95 LEU A CA 1
ATOM 753 C C . LEU A 1 95 ? -8.689 -1.306 11.116 1.00 95.69 95 LEU A C 1
ATOM 755 O O . LEU A 1 95 ? -7.889 -1.179 12.032 1.00 95.69 95 LEU A O 1
ATOM 759 N N . ARG A 1 96 ? -10.014 -1.243 11.313 1.00 95.00 96 ARG A N 1
ATOM 760 C CA . ARG A 1 96 ? -10.632 -1.001 12.633 1.00 95.00 96 ARG A CA 1
ATOM 761 C C . ARG A 1 96 ? -10.319 -2.086 13.663 1.00 95.00 96 ARG A C 1
ATOM 763 O O . ARG A 1 96 ? -10.278 -1.801 14.853 1.00 95.00 96 ARG A O 1
ATOM 770 N N . GLN A 1 97 ? -10.153 -3.329 13.215 1.00 95.44 97 GLN A N 1
ATOM 771 C CA . GLN A 1 97 ? -9.805 -4.465 14.074 1.00 95.44 97 GLN A CA 1
ATOM 772 C C . GLN A 1 97 ? -8.306 -4.538 14.388 1.00 95.44 97 GLN A C 1
ATOM 774 O O . GLN A 1 97 ? -7.901 -5.289 15.276 1.00 95.44 97 GLN A O 1
ATOM 779 N N . SER A 1 98 ? -7.478 -3.795 13.655 1.00 94.25 98 SER A N 1
ATOM 780 C CA . SER A 1 98 ? -6.034 -3.797 13.835 1.00 94.25 98 SER A CA 1
ATOM 781 C C . SER A 1 98 ? -5.621 -2.798 14.922 1.00 94.25 98 SER A C 1
ATOM 783 O O . SER A 1 98 ? -6.043 -1.644 14.874 1.00 94.25 98 SER A O 1
ATOM 785 N N . PRO A 1 99 ? -4.738 -3.181 15.862 1.00 92.56 99 PRO A N 1
ATOM 786 C CA . PRO A 1 99 ? -4.238 -2.272 16.899 1.00 92.56 99 PRO A CA 1
ATOM 787 C C . PRO A 1 99 ? -3.289 -1.190 16.352 1.00 92.56 99 PRO A C 1
ATOM 789 O O . PRO A 1 99 ? -2.873 -0.293 17.078 1.00 92.56 99 PRO A O 1
ATOM 792 N N . THR A 1 100 ? -2.897 -1.285 15.082 1.00 93.44 100 THR A N 1
ATOM 793 C CA . THR A 1 100 ? -1.928 -0.385 14.448 1.00 93.44 100 THR A CA 1
ATOM 794 C C . THR A 1 100 ? -2.572 0.874 13.870 1.00 93.44 100 THR A C 1
ATOM 796 O O . THR A 1 100 ? -1.883 1.875 13.677 1.00 93.44 100 THR A O 1
ATOM 799 N N . PHE A 1 101 ? -3.875 0.835 13.577 1.00 95.31 101 PHE A N 1
ATOM 800 C CA . PHE A 1 101 ? -4.570 1.912 12.878 1.00 95.31 101 PHE A CA 1
ATOM 801 C C . PHE A 1 101 ? -5.639 2.545 13.754 1.00 95.31 101 PHE A C 1
ATOM 803 O O . PHE A 1 101 ? -6.406 1.866 14.432 1.00 95.31 101 PHE A O 1
ATOM 810 N N . GLU A 1 102 ? -5.746 3.861 13.651 1.00 95.12 102 GLU A N 1
ATOM 811 C CA . GLU A 1 102 ? -6.906 4.606 14.109 1.00 95.12 102 GLU A CA 1
ATOM 812 C C . GLU A 1 102 ? -7.747 4.996 12.905 1.00 95.12 102 GLU A C 1
ATOM 814 O O . GLU A 1 102 ? -7.239 5.545 11.926 1.00 95.12 102 GLU A O 1
ATOM 819 N N . VAL A 1 103 ? -9.044 4.693 12.984 1.00 95.19 103 VAL A N 1
ATOM 820 C CA . VAL A 1 103 ? -9.989 4.972 11.904 1.00 95.19 103 VAL A CA 1
ATOM 821 C C . VAL A 1 103 ? -11.094 5.892 12.399 1.00 95.19 103 VAL A C 1
ATOM 823 O O . VAL A 1 103 ? -12.018 5.457 13.099 1.00 95.19 103 VAL A O 1
ATOM 826 N N . GLN A 1 104 ? -11.050 7.148 11.968 1.00 93.31 104 GLN A N 1
ATOM 827 C CA . GLN A 1 104 ? -12.055 8.151 12.288 1.00 93.31 104 GLN A CA 1
ATOM 828 C C . GLN A 1 104 ? -13.008 8.356 11.112 1.00 93.31 104 GLN A C 1
ATOM 830 O O . GLN A 1 104 ? -12.594 8.571 9.975 1.00 93.31 104 GLN A O 1
ATOM 835 N N . ARG A 1 105 ? -14.316 8.342 11.386 1.00 91.12 105 ARG A N 1
ATOM 836 C CA . ARG A 1 105 ? -15.309 8.744 10.388 1.00 91.12 105 ARG A CA 1
ATOM 837 C C . ARG A 1 105 ? -15.466 10.262 10.403 1.00 91.12 105 ARG A C 1
ATOM 839 O O . ARG A 1 105 ? -15.882 10.828 11.412 1.00 91.12 105 ARG A O 1
ATOM 846 N N . GLN A 1 106 ? -15.150 10.905 9.285 1.00 88.88 106 GLN A N 1
ATOM 847 C CA . GLN A 1 106 ? -15.320 12.337 9.069 1.00 88.88 106 GLN A CA 1
ATOM 848 C C . GLN A 1 106 ? -16.422 12.580 8.021 1.00 88.88 106 GLN A C 1
ATOM 850 O O . GLN A 1 106 ? -16.373 12.115 6.881 1.00 88.88 106 GLN A O 1
ATOM 855 N N . GLY A 1 107 ? -17.472 13.303 8.414 1.00 83.00 107 GLY A N 1
ATOM 856 C CA . GLY A 1 107 ? -18.633 13.532 7.552 1.00 83.00 107 GLY A CA 1
ATOM 857 C C . GLY A 1 107 ? -19.382 12.244 7.179 1.00 83.00 107 GLY A C 1
ATOM 858 O O . GLY A 1 107 ? -19.379 11.259 7.912 1.00 83.00 107 GLY A O 1
ATOM 859 N N . VAL A 1 108 ? -20.071 12.271 6.035 1.00 75.06 108 VAL A N 1
ATOM 860 C CA . VAL A 1 108 ? -21.021 11.210 5.650 1.00 75.06 108 VAL A CA 1
ATOM 861 C C . VAL A 1 108 ? -20.328 9.962 5.085 1.00 75.06 108 VAL A C 1
ATOM 863 O O . VAL A 1 108 ? -20.902 8.879 5.148 1.00 75.06 108 VAL A O 1
A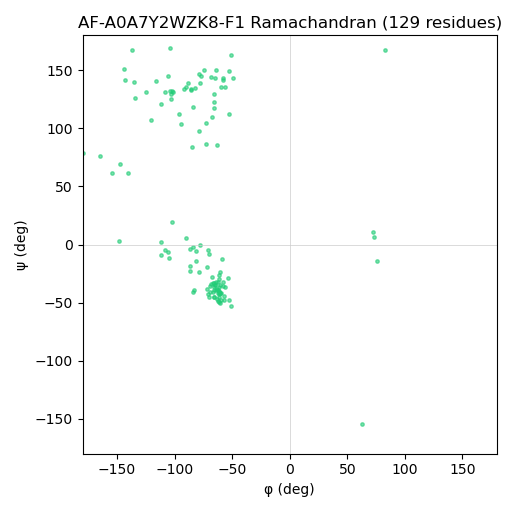TOM 866 N N . SER A 1 109 ? -19.107 10.082 4.546 1.00 76.81 109 SER A N 1
ATOM 867 C CA . SER A 1 109 ? -18.485 8.980 3.792 1.00 76.81 109 SER A CA 1
ATOM 868 C C . SER A 1 109 ? -16.958 8.884 3.874 1.00 76.81 109 SER A C 1
ATOM 870 O O . SER A 1 109 ? -16.392 8.024 3.200 1.00 76.81 109 SER A O 1
ATOM 872 N N . TRP A 1 110 ? -16.275 9.731 4.650 1.00 86.69 110 TRP A N 1
ATOM 873 C CA . TRP A 1 110 ? -14.817 9.651 4.744 1.00 86.69 110 TRP A CA 1
ATOM 874 C C . TRP A 1 110 ? -14.429 8.833 5.964 1.00 86.69 110 TRP A C 1
ATOM 876 O O . TRP A 1 110 ? -14.664 9.240 7.098 1.00 86.69 110 TRP A O 1
ATOM 886 N N . ASP A 1 111 ? -13.851 7.663 5.721 1.00 94.25 111 ASP A N 1
ATOM 887 C CA . ASP A 1 111 ? -13.135 6.921 6.748 1.00 94.25 111 ASP A CA 1
ATOM 888 C C . ASP A 1 111 ? -11.659 7.288 6.620 1.00 94.25 111 ASP A C 1
ATOM 890 O O . ASP A 1 111 ? -10.970 6.882 5.680 1.00 94.25 111 ASP A O 1
ATOM 894 N N . MET A 1 112 ? -11.221 8.140 7.535 1.00 95.38 112 MET A N 1
ATOM 895 C CA . MET A 1 112 ? -9.860 8.624 7.619 1.00 95.38 112 MET A CA 1
ATOM 896 C C . MET A 1 112 ? -9.034 7.667 8.470 1.00 95.38 112 MET A C 1
ATOM 898 O O . MET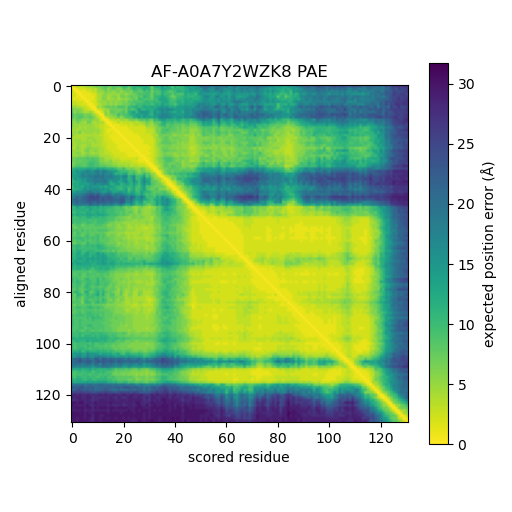 A 1 112 ? -9.520 7.129 9.467 1.00 95.38 112 MET A O 1
ATOM 902 N N . VAL A 1 113 ? -7.808 7.414 8.030 1.00 95.50 113 VAL A N 1
ATOM 903 C CA . VAL A 1 113 ? -6.902 6.420 8.592 1.00 95.50 113 VAL A CA 1
ATOM 904 C C . VAL A 1 113 ? -5.598 7.106 8.965 1.00 95.50 113 VAL A C 1
ATOM 906 O O . VAL A 1 113 ? -4.995 7.800 8.144 1.00 95.50 113 VAL A O 1
ATOM 909 N N . ARG A 1 114 ? -5.142 6.842 10.185 1.00 94.88 114 ARG A N 1
ATOM 910 C CA . ARG A 1 114 ? -3.808 7.190 10.677 1.00 94.88 114 ARG A CA 1
ATOM 911 C C . ARG A 1 114 ? -3.212 6.029 11.464 1.00 94.88 114 ARG A C 1
ATOM 913 O O . ARG A 1 114 ? -3.916 5.079 11.811 1.00 94.88 114 ARG A O 1
ATOM 920 N N . LEU A 1 115 ? -1.915 6.093 11.744 1.00 94.62 115 LEU A N 1
ATOM 921 C CA . LEU A 1 115 ? -1.274 5.161 12.676 1.00 94.62 115 LEU A CA 1
ATOM 922 C C . LEU A 1 115 ? -1.641 5.519 14.118 1.00 94.62 115 LEU A C 1
ATOM 924 O O . LEU A 1 115 ? -1.857 6.691 14.413 1.00 94.62 115 LEU A O 1
ATOM 928 N N . THR A 1 116 ? -1.687 4.535 15.014 1.00 91.25 116 THR A N 1
ATOM 929 C CA . THR A 1 116 ? -1.780 4.799 16.459 1.00 91.25 116 THR A CA 1
ATOM 930 C C . THR A 1 116 ? -0.536 5.530 16.968 1.00 91.25 116 THR A C 1
ATOM 932 O O . THR A 1 116 ? 0.565 5.325 16.450 1.00 91.25 116 THR A O 1
ATOM 935 N N . ASP A 1 117 ? -0.686 6.345 18.015 1.00 73.69 117 ASP A N 1
ATOM 936 C CA . ASP A 1 117 ? 0.397 7.166 18.592 1.00 73.69 117 ASP A CA 1
ATOM 937 C C . ASP A 1 117 ? 1.656 6.358 18.976 1.00 73.69 117 ASP A C 1
ATOM 939 O O . ASP A 1 117 ? 2.778 6.868 18.910 1.00 73.69 117 ASP A O 1
ATOM 943 N N . GLU A 1 118 ? 1.507 5.073 19.323 1.00 64.94 118 GLU A N 1
ATOM 944 C CA . GLU A 1 118 ? 2.637 4.172 19.603 1.00 64.94 118 GLU A CA 1
ATOM 945 C C . GLU A 1 118 ? 3.563 3.977 18.391 1.00 64.94 118 GLU A C 1
ATOM 947 O O . GLU A 1 118 ? 4.771 3.796 18.553 1.00 64.94 118 GLU A O 1
ATOM 952 N N . HIS A 1 119 ? 3.013 4.064 17.180 1.00 59.94 119 HIS A N 1
ATOM 953 C CA . HIS A 1 119 ? 3.717 3.868 15.914 1.00 59.94 119 HIS A CA 1
ATOM 954 C C . HIS A 1 119 ? 3.972 5.184 15.163 1.00 59.94 119 HIS A C 1
ATOM 956 O O . HIS A 1 119 ? 4.678 5.177 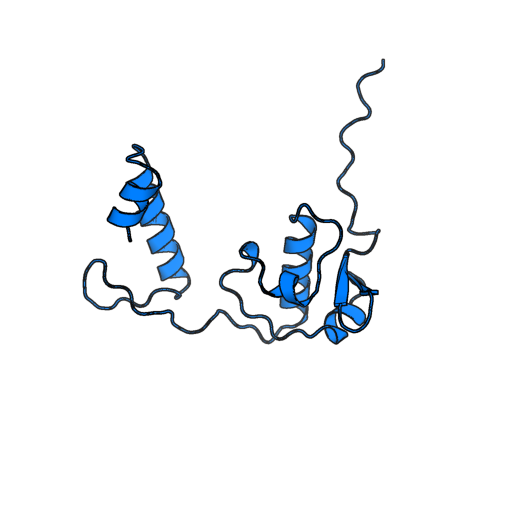14.156 1.00 59.94 119 HIS A O 1
ATOM 962 N N . GLN A 1 120 ? 3.436 6.310 15.653 1.00 53.97 120 GLN A N 1
ATOM 963 C CA . GLN A 1 120 ? 3.593 7.629 15.038 1.00 53.97 120 GLN A CA 1
ATOM 964 C C . GLN A 1 120 ? 4.906 8.338 15.365 1.00 53.97 120 GLN A C 1
ATOM 966 O O . GLN A 1 120 ? 5.117 9.396 14.801 1.00 53.97 120 GLN A O 1
ATOM 971 N N . LYS A 1 121 ? 5.796 7.850 16.242 1.00 43.09 121 LYS A N 1
ATOM 972 C CA . LYS A 1 121 ? 7.029 8.598 16.571 1.00 43.09 121 LYS A CA 1
ATOM 973 C C . LYS A 1 121 ? 8.058 8.573 15.425 1.00 43.09 121 LYS A C 1
ATOM 975 O O . LYS A 1 121 ? 8.831 7.612 15.360 1.00 43.09 121 LYS A O 1
ATOM 980 N N . PRO A 1 122 ? 8.256 9.655 14.640 1.00 45.22 122 PRO A N 1
ATOM 981 C CA . PRO A 1 122 ? 9.597 9.965 14.199 1.00 45.22 122 PRO A CA 1
ATOM 982 C C . PRO A 1 122 ? 10.381 10.343 15.457 1.00 45.22 122 PRO A C 1
ATOM 984 O O . PRO A 1 122 ? 9.941 11.154 16.276 1.00 45.22 122 PRO A O 1
ATOM 987 N N . GLN A 1 123 ? 11.549 9.737 15.645 1.00 48.59 123 GLN A N 1
ATOM 988 C CA . GLN A 1 123 ? 12.518 10.256 16.598 1.00 48.59 123 GLN A CA 1
ATOM 989 C C . GLN A 1 123 ? 12.740 11.732 16.260 1.00 48.59 123 GLN A C 1
ATOM 991 O O . GLN A 1 123 ? 13.272 12.052 15.198 1.00 48.59 123 GLN A O 1
ATOM 996 N N . SER A 1 124 ? 12.305 12.632 17.141 1.00 41.75 124 SER A N 1
ATOM 997 C CA . SER A 1 124 ? 12.685 14.036 17.080 1.00 41.75 124 SER A CA 1
ATOM 998 C C . SER A 1 124 ? 14.198 14.122 17.288 1.00 41.75 124 SER A C 1
ATOM 1000 O O . SER A 1 124 ? 14.683 14.298 18.402 1.00 41.75 124 SER A O 1
ATOM 1002 N N . ILE A 1 125 ? 14.967 13.976 16.211 1.00 50.91 125 ILE A N 1
ATOM 1003 C CA . ILE A 1 125 ? 16.347 14.443 16.150 1.00 50.91 125 ILE A CA 1
ATOM 1004 C C . ILE A 1 125 ? 16.243 15.962 16.055 1.00 50.91 125 ILE A C 1
ATOM 1006 O O . ILE A 1 125 ? 16.126 16.501 14.962 1.00 50.91 125 ILE A O 1
ATOM 1010 N N . ASN A 1 126 ? 16.152 16.628 17.207 1.00 44.31 126 ASN A N 1
ATOM 1011 C CA . ASN A 1 126 ? 16.643 17.990 17.440 1.00 44.31 126 ASN A CA 1
ATOM 1012 C C . ASN A 1 126 ? 16.372 18.406 18.891 1.00 44.31 126 ASN A C 1
ATOM 1014 O O . ASN A 1 126 ? 15.463 19.176 19.183 1.00 44.31 126 ASN A O 1
ATOM 1018 N N . GLN A 1 127 ? 17.217 17.916 19.798 1.00 47.81 127 GLN A N 1
ATOM 1019 C CA . GLN A 1 127 ? 17.568 18.619 21.035 1.00 47.81 127 GLN A CA 1
ATOM 1020 C C . GLN A 1 127 ? 19.059 18.431 21.336 1.00 47.81 127 GLN A C 1
ATOM 1022 O O . GLN A 1 127 ? 19.427 17.851 22.344 1.00 47.81 127 GLN A O 1
ATOM 1027 N N . LEU A 1 128 ? 19.930 18.908 20.444 1.00 48.75 128 LEU A N 1
ATOM 1028 C CA . LEU A 1 128 ? 21.340 19.185 20.752 1.00 48.75 128 LEU A CA 1
ATOM 1029 C C . LEU A 1 128 ? 21.808 20.382 19.910 1.00 48.75 128 LEU A C 1
ATOM 1031 O O . LEU A 1 128 ? 22.576 20.248 18.966 1.00 48.75 128 LEU A O 1
ATOM 1035 N N . SER A 1 129 ? 21.289 21.565 20.232 1.00 46.22 129 SER A N 1
ATOM 1036 C CA . SER A 1 129 ? 21.938 22.839 19.901 1.00 46.22 129 SER A CA 1
ATOM 1037 C C . SER A 1 129 ? 21.493 23.909 20.896 1.00 46.22 129 SER A C 1
ATOM 1039 O O . SER A 1 129 ? 20.841 24.879 20.530 1.00 46.22 129 SER A O 1
ATOM 1041 N N . MET A 1 130 ? 21.793 23.690 22.174 1.00 45.44 130 MET A N 1
ATOM 1042 C CA . MET A 1 130 ? 21.967 24.752 23.170 1.00 45.44 130 MET A CA 1
ATOM 1043 C C . MET A 1 130 ? 22.673 24.151 24.387 1.00 45.44 130 MET A C 1
ATOM 1045 O O . MET A 1 130 ? 22.048 23.850 25.399 1.00 45.44 130 MET A O 1
ATOM 1049 N N . MET A 1 131 ? 23.979 23.937 24.238 1.00 44.00 131 MET A N 1
ATOM 1050 C CA . MET A 1 131 ? 24.985 24.047 25.296 1.00 44.00 131 MET A CA 1
ATOM 1051 C C . MET A 1 131 ? 26.277 24.528 24.649 1.00 44.00 131 MET A C 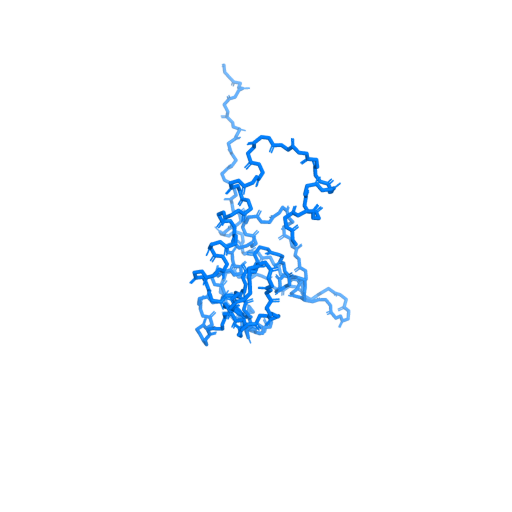1
ATOM 1053 O O . MET A 1 131 ? 26.639 23.946 23.602 1.00 44.00 131 MET A O 1
#

Foldseek 3Di:
DLVVCCVPVNDDVCSVVVVVVVVVVCVVVQQFDDPVDDPDTDGGDDQAEDPPLVVLVVQLLVCLQVDPDQKDFPVVSQVDPSCPRHHDPDDPVSQVPDQQWDWDDDPDDTTMIGGPPVSNDDPPPDDPDDD

Radius of gyration: 19.83 Å; Cα contacts (8 Å, |Δi|>4): 122; chains: 1; bounding box: 46×38×55 Å

Solvent-accessible surface area (backbone atoms only — not comparable to full-atom values): 8288 Å² total; per-residue (Å²): 105,71,71,56,51,37,70,74,75,45,88,52,100,57,47,70,62,50,51,53,48,52,53,47,53,39,37,76,70,48,41,43,52,88,65,89,45,92,90,51,70,55,85,62,50,80,63,52,68,65,91,53,56,68,61,52,52,49,51,53,49,55,49,53,72,73,42,92,56,78,61,43,42,52,80,54,59,83,63,39,75,86,52,64,67,56,47,83,81,76,50,74,67,58,44,64,73,33,88,60,39,41,71,47,78,50,83,96,80,40,49,31,38,27,61,30,76,91,74,58,68,70,81,79,87,76,88,84,87,86,128

Secondary structure (DSSP, 8-state):
-HHHHHHHH---TTHHHHHHHHHHHHHHTTSSPB-SSTT-BPSPSPPEE---HHHHHHHHHHHHHHSS-S-EEHHHHTT-GGGTTEE----HHHHHTSTTEEEEEETTTEEEEEE-TTT---------S--

Mean predicted aligned error: 10.65 Å